Protein AF-K1RXG2-F1 (afdb_monomer_lite)

Sequence (168 aa):
GFEDGQTGSCSGTGYLNKKFVHPAFQNGPVHYPYPVIRMAEMYLNLAEILIELDALENTTGRLEEAKGLIDKIRVRAGIPTIDEAWKKAIHPEKANTAEGLREIVRRERQIEFYLENQRFWDLRRWKDAGILGEKVWGMNIEGETDEAFFVPTELQNIRTFKQAQYLM

Organism: NCBI:txid408170

Secondary structure (DSSP, 8-state):
---TT--S---TTS----TT--TT-SSSPPP----SS-HHHHHHHHHHHHHHHHHHHT-SSHHHHHHHHHHHHHHHTT---HHHHHTTSS-GGGGGSHHHHHHHHHHHHHHHTTTTT-HHHHHHHTT-GGGGGSPPEEE-TT-SSHHHHTSEEE-S------GGGG--

pLDDT: mean 89.44, std 11.25, range [38.47, 98.25]

Structure (mmCIF, N/CA/C/O backbone):
data_AF-K1RXG2-F1
#
_entry.id   AF-K1RXG2-F1
#
loop_
_atom_site.group_PDB
_atom_site.id
_atom_site.type_symbol
_atom_site.label_atom_id
_atom_site.label_alt_id
_atom_site.label_comp_id
_atom_site.label_asym_id
_atom_site.label_entity_id
_atom_site.label_seq_id
_atom_site.pdbx_PDB_ins_code
_atom_site.Cartn_x
_atom_site.Cartn_y
_atom_site.Cartn_z
_atom_site.occupancy
_atom_site.B_iso_or_equiv
_atom_site.auth_seq_id
_atom_site.auth_comp_id
_atom_site.auth_asym_id
_atom_site.auth_atom_id
_atom_site.pdbx_PDB_model_num
ATOM 1 N N . GLY A 1 1 ? 23.472 9.851 -14.443 1.00 38.47 1 GLY A N 1
ATOM 2 C CA . GLY A 1 1 ? 24.119 10.080 -15.735 1.00 38.47 1 GLY A CA 1
ATOM 3 C C . GLY A 1 1 ? 23.351 9.246 -16.714 1.00 38.47 1 GLY A C 1
ATOM 4 O O . GLY A 1 1 ? 23.177 8.072 -16.444 1.00 38.47 1 GLY A O 1
ATOM 5 N N . PHE A 1 2 ? 22.789 9.858 -17.747 1.00 43.56 2 PHE A N 1
ATOM 6 C CA . PHE A 1 2 ? 22.266 9.119 -18.890 1.00 43.56 2 PHE A CA 1
ATOM 7 C C . PHE A 1 2 ? 23.323 9.307 -19.972 1.00 43.56 2 PHE A C 1
ATOM 9 O O . PHE A 1 2 ? 23.600 10.450 -20.334 1.00 43.56 2 PHE A O 1
ATOM 16 N N . GLU A 1 3 ? 24.004 8.236 -20.368 1.00 45.19 3 GLU A N 1
ATOM 17 C CA . GLU A 1 3 ? 25.001 8.312 -21.433 1.00 45.19 3 GLU A CA 1
ATOM 18 C C . GLU A 1 3 ? 24.312 8.491 -22.791 1.00 45.19 3 GLU A C 1
ATOM 20 O O . GLU A 1 3 ? 23.321 7.825 -23.109 1.00 45.19 3 GLU A O 1
ATOM 25 N N . ASP A 1 4 ? 24.852 9.416 -23.585 1.00 45.56 4 ASP A N 1
ATOM 26 C CA . ASP A 1 4 ? 24.488 9.633 -24.981 1.00 45.56 4 ASP A CA 1
ATOM 27 C C . ASP A 1 4 ? 24.835 8.374 -25.794 1.00 45.56 4 ASP A C 1
ATOM 29 O O . ASP A 1 4 ? 26.003 8.089 -26.055 1.00 45.56 4 ASP A O 1
ATOM 33 N N . GLY A 1 5 ? 23.820 7.604 -26.197 1.00 53.09 5 GLY A N 1
ATOM 34 C CA . GLY A 1 5 ? 24.015 6.409 -27.030 1.00 53.09 5 GLY A CA 1
ATOM 35 C C . GLY A 1 5 ? 22.849 5.419 -27.061 1.00 53.09 5 GLY A C 1
ATOM 36 O O . GLY A 1 5 ? 22.736 4.641 -28.008 1.00 53.09 5 GLY A O 1
ATOM 37 N N . GLN A 1 6 ? 21.935 5.462 -26.087 1.00 53.16 6 GLN A N 1
ATOM 38 C CA . GLN A 1 6 ? 20.717 4.648 -26.126 1.00 53.16 6 GLN A CA 1
ATOM 39 C C . GLN A 1 6 ? 19.686 5.275 -27.077 1.00 53.16 6 GLN A C 1
ATOM 41 O O . GLN A 1 6 ? 18.972 6.214 -26.737 1.00 53.16 6 GLN A O 1
ATOM 46 N N . THR A 1 7 ? 19.599 4.748 -28.299 1.00 50.88 7 THR A N 1
ATOM 47 C CA . THR A 1 7 ? 18.675 5.210 -29.354 1.00 50.88 7 THR A CA 1
ATOM 48 C C . THR A 1 7 ? 17.229 4.716 -29.179 1.00 50.88 7 THR A C 1
ATOM 50 O O . THR A 1 7 ? 16.388 4.956 -30.045 1.00 50.88 7 THR A O 1
ATOM 53 N N . GLY A 1 8 ? 16.908 4.059 -28.057 1.00 57.88 8 GLY A N 1
ATOM 54 C CA . GLY A 1 8 ? 15.574 3.550 -27.729 1.00 57.88 8 GLY A CA 1
ATOM 55 C C . GLY A 1 8 ? 15.152 3.879 -26.296 1.00 57.88 8 GLY A C 1
ATOM 56 O O . GLY A 1 8 ? 15.980 3.969 -25.395 1.00 57.88 8 GLY A O 1
ATOM 57 N N . SER A 1 9 ? 13.848 4.058 -26.071 1.00 69.81 9 SER A N 1
ATOM 58 C CA . SER A 1 9 ? 13.293 4.276 -24.731 1.00 69.81 9 SER A CA 1
ATOM 59 C C . SER A 1 9 ? 13.421 3.006 -23.879 1.00 69.81 9 SER A C 1
ATOM 61 O O . SER A 1 9 ? 12.738 2.018 -24.141 1.00 69.81 9 SER A O 1
ATOM 63 N N . CYS A 1 10 ? 14.268 3.029 -22.849 1.00 74.19 10 CYS A N 1
ATOM 64 C CA . CYS A 1 10 ? 14.455 1.927 -21.901 1.00 74.19 10 CYS A CA 1
ATOM 65 C C . CYS A 1 10 ? 13.951 2.291 -20.490 1.00 74.19 10 CYS A C 1
ATOM 67 O O . CYS A 1 10 ? 13.690 3.455 -20.175 1.00 74.19 10 CYS A O 1
ATOM 69 N N . SER A 1 11 ? 13.794 1.291 -19.614 1.00 84.75 11 SER A N 1
ATOM 70 C CA . SER A 1 11 ? 13.439 1.541 -18.212 1.00 84.75 11 SER A CA 1
ATOM 71 C C . SER A 1 11 ? 14.654 2.027 -17.427 1.00 84.75 11 SER A C 1
ATOM 73 O O . SER A 1 11 ? 15.645 1.313 -17.333 1.00 84.75 11 SER A O 1
ATOM 75 N N . GLY A 1 12 ? 14.549 3.193 -16.785 1.00 84.81 12 GLY A N 1
ATOM 76 C CA . GLY A 1 12 ? 15.594 3.718 -15.897 1.00 84.81 12 GLY A CA 1
ATOM 77 C C . GLY A 1 12 ? 15.727 2.989 -14.552 1.00 84.81 12 GLY A C 1
ATOM 78 O O . GLY A 1 12 ? 16.580 3.362 -13.756 1.00 84.81 12 GLY A O 1
ATOM 79 N N . THR A 1 13 ? 14.870 2.004 -14.254 1.00 88.56 13 THR A N 1
ATOM 80 C CA . THR A 1 13 ? 14.915 1.232 -12.994 1.00 88.56 13 THR A CA 1
ATO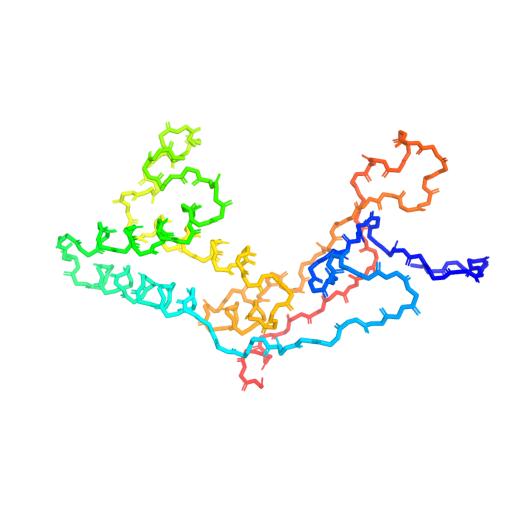M 81 C C . THR A 1 13 ? 15.078 -0.274 -13.202 1.00 88.56 13 THR A C 1
ATOM 83 O O . THR A 1 13 ? 15.188 -1.007 -12.222 1.00 88.56 13 THR A O 1
ATOM 86 N N . GLY A 1 14 ? 15.020 -0.747 -14.451 1.00 89.25 14 GLY A N 1
ATOM 87 C CA . GLY A 1 14 ? 14.921 -2.171 -14.788 1.00 89.25 14 GLY A CA 1
ATOM 88 C C . GLY A 1 14 ? 13.537 -2.791 -14.550 1.00 89.25 14 GLY A C 1
ATOM 89 O O . GLY A 1 14 ? 13.321 -3.946 -14.902 1.00 89.25 14 GLY A O 1
ATOM 90 N N . TYR A 1 15 ? 12.570 -2.036 -14.015 1.00 90.50 15 TYR A N 1
ATOM 91 C CA . TYR A 1 15 ? 11.189 -2.491 -13.831 1.00 90.50 15 TYR A CA 1
ATOM 92 C C . TYR A 1 15 ? 10.240 -1.842 -14.837 1.00 90.50 15 TYR A C 1
ATOM 94 O O . TYR A 1 15 ? 10.417 -0.689 -15.236 1.00 90.50 15 TYR A O 1
ATOM 102 N N . LEU A 1 16 ? 9.187 -2.569 -15.207 1.00 91.62 16 LEU A N 1
ATOM 103 C CA . LEU A 1 16 ? 8.083 -2.082 -16.032 1.00 91.62 16 LEU A CA 1
ATOM 104 C C . LEU A 1 16 ? 6.748 -2.359 -15.341 1.00 91.62 16 LEU A C 1
ATOM 106 O O . LEU A 1 16 ? 6.634 -3.247 -14.498 1.00 91.62 16 LEU A O 1
ATOM 110 N N . ASN A 1 17 ? 5.723 -1.602 -15.725 1.00 92.00 17 ASN A N 1
ATOM 111 C CA . ASN A 1 17 ? 4.387 -1.702 -15.152 1.00 92.00 17 ASN A CA 1
ATOM 112 C C . ASN A 1 17 ? 3.385 -2.238 -16.168 1.00 92.00 17 ASN A C 1
ATOM 114 O O . ASN A 1 17 ? 3.385 -1.832 -17.325 1.00 92.00 17 ASN A O 1
ATOM 118 N N . LYS A 1 18 ? 2.487 -3.110 -15.700 1.00 91.44 18 LYS A N 1
ATOM 119 C CA . LYS A 1 18 ? 1.380 -3.659 -16.500 1.00 91.44 18 LYS A CA 1
ATOM 120 C C . LYS A 1 18 ? -0.002 -3.188 -16.028 1.00 91.44 18 LYS A C 1
ATOM 122 O O . LYS A 1 18 ? -1.012 -3.505 -16.651 1.00 91.44 18 LYS A O 1
ATOM 127 N N . LYS A 1 19 ? -0.085 -2.435 -14.925 1.00 92.56 19 LYS A N 1
ATOM 128 C CA . LYS A 1 19 ? -1.369 -1.896 -14.452 1.00 92.56 19 LYS A CA 1
ATOM 129 C C . LYS A 1 19 ? -1.954 -0.979 -15.528 1.00 92.56 19 LYS A C 1
ATOM 131 O O . LYS A 1 19 ? -1.212 -0.243 -16.166 1.00 92.56 19 LYS A O 1
ATOM 136 N N . PHE A 1 20 ? -3.267 -1.064 -15.731 1.00 91.44 20 PHE A N 1
ATOM 137 C CA . PHE A 1 20 ? -4.010 -0.370 -16.789 1.00 91.44 20 PHE A CA 1
ATOM 138 C C . PHE A 1 20 ? -3.760 -0.836 -18.235 1.00 91.44 20 PHE A C 1
ATOM 140 O O . PHE A 1 20 ? -4.409 -0.348 -19.162 1.00 91.44 20 PHE A O 1
ATOM 147 N N . VAL A 1 21 ? -2.907 -1.835 -18.462 1.00 91.50 21 VAL A N 1
ATOM 148 C CA . VAL A 1 21 ? -2.824 -2.472 -19.780 1.00 91.50 21 VAL A CA 1
ATOM 149 C C . VAL A 1 21 ? -3.981 -3.457 -19.914 1.00 91.50 21 VAL A C 1
ATOM 151 O O . VAL A 1 21 ? -4.045 -4.459 -19.200 1.00 91.50 21 VAL A O 1
ATOM 154 N N . HIS A 1 22 ? -4.916 -3.164 -20.819 1.00 92.50 22 HIS A N 1
ATOM 155 C CA . HIS A 1 22 ? -6.055 -4.042 -21.070 1.00 92.50 22 HIS A CA 1
ATOM 156 C C . HIS A 1 22 ? -5.576 -5.387 -21.658 1.00 92.50 22 HIS A C 1
ATOM 158 O O . HIS A 1 22 ? -4.765 -5.372 -22.584 1.00 92.50 22 HIS A O 1
ATOM 164 N N . PRO A 1 23 ? -6.080 -6.552 -21.205 1.00 92.12 23 PRO A N 1
ATOM 165 C CA . PRO A 1 23 ? -5.622 -7.856 -21.702 1.00 92.12 23 PRO A CA 1
ATOM 166 C C . PRO A 1 23 ? -5.813 -8.074 -23.209 1.00 92.12 23 PRO A C 1
ATOM 168 O O . PRO A 1 23 ? -5.047 -8.806 -23.822 1.00 92.12 23 PRO A O 1
ATOM 171 N N . ALA A 1 24 ? -6.816 -7.427 -23.809 1.00 92.81 24 ALA A N 1
ATOM 172 C CA . ALA A 1 24 ? -7.061 -7.461 -25.256 1.00 92.81 24 ALA A CA 1
ATOM 173 C C . ALA A 1 24 ? -6.204 -6.463 -26.066 1.00 92.81 24 ALA A C 1
ATOM 175 O O . ALA A 1 24 ? -6.469 -6.251 -27.246 1.00 92.81 24 ALA A O 1
ATOM 176 N N . PHE A 1 25 ? -5.217 -5.810 -25.444 1.00 90.62 25 PHE A N 1
ATOM 177 C CA . PHE A 1 25 ? -4.282 -4.943 -26.153 1.00 90.62 25 PHE A CA 1
ATOM 178 C C . PHE A 1 25 ? -3.492 -5.751 -27.193 1.00 90.62 25 PHE A C 1
ATOM 180 O O . PHE A 1 25 ? -2.856 -6.749 -26.858 1.00 90.62 25 PHE A O 1
ATOM 187 N N . GLN A 1 26 ? -3.536 -5.306 -28.450 1.00 88.44 26 GLN A N 1
ATOM 188 C CA . GLN A 1 26 ? -2.773 -5.892 -29.556 1.00 88.44 26 GLN A CA 1
ATOM 189 C C . GLN A 1 26 ? -2.088 -4.790 -30.370 1.00 88.44 26 GLN A C 1
ATOM 191 O O . GLN A 1 26 ? -0.909 -4.528 -30.171 1.00 88.44 26 GLN A O 1
ATOM 196 N N . ASN A 1 27 ? -2.847 -4.097 -31.227 1.00 88.12 27 ASN A N 1
ATOM 197 C CA . ASN A 1 27 ? -2.337 -3.059 -32.136 1.00 88.12 27 ASN A CA 1
ATOM 198 C C . ASN A 1 27 ? -2.934 -1.669 -31.852 1.00 88.12 27 ASN A C 1
ATOM 200 O O . ASN A 1 27 ? -2.968 -0.807 -32.726 1.00 88.12 27 ASN A O 1
ATOM 204 N N . GLY A 1 28 ? -3.452 -1.452 -30.643 1.00 86.81 28 GLY A N 1
ATOM 205 C CA . GLY A 1 28 ? -4.075 -0.189 -30.266 1.00 86.81 28 GLY A CA 1
ATOM 206 C C . GLY A 1 28 ? -4.627 -0.203 -28.842 1.00 86.81 28 GLY A C 1
ATOM 207 O O . GLY A 1 28 ? -4.871 -1.278 -28.282 1.00 86.81 28 GLY A O 1
ATOM 208 N N . PRO A 1 29 ? -4.804 0.980 -28.233 1.00 87.50 29 PRO A N 1
ATOM 209 C CA . PRO A 1 29 ? -5.367 1.090 -26.899 1.00 87.50 29 PRO A CA 1
ATOM 210 C C . PRO A 1 29 ? -6.820 0.608 -26.892 1.00 87.50 29 PRO A C 1
ATOM 212 O O . PRO A 1 29 ? -7.614 0.946 -27.767 1.00 87.50 29 PRO A O 1
ATOM 215 N N . VAL A 1 30 ? -7.177 -0.156 -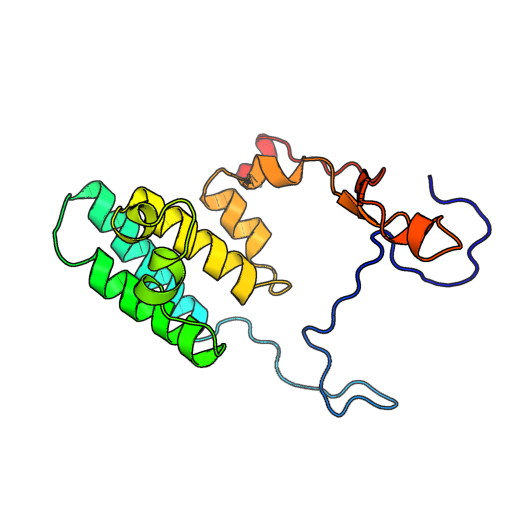25.863 1.00 93.19 30 VAL A N 1
ATOM 216 C CA . VAL A 1 30 ? -8.576 -0.464 -25.557 1.00 93.19 30 VAL A CA 1
ATOM 217 C C . VAL A 1 30 ? -9.046 0.552 -24.527 1.00 93.19 30 VAL A C 1
ATOM 219 O O . VAL A 1 30 ? -8.452 0.662 -23.454 1.00 93.19 30 VAL A O 1
ATOM 222 N N . HIS A 1 31 ? -10.093 1.305 -24.853 1.00 91.81 31 HIS A N 1
ATOM 223 C CA . HIS A 1 31 ? -10.637 2.326 -23.965 1.00 91.81 31 HIS A CA 1
ATOM 224 C C . HIS A 1 31 ? -11.578 1.711 -22.928 1.00 91.81 31 HIS A C 1
ATOM 226 O O . HIS A 1 31 ? -12.475 0.940 -23.259 1.00 91.81 31 HIS A O 1
ATOM 232 N N . TYR A 1 32 ? -11.389 2.090 -21.670 1.00 91.38 32 TYR A N 1
ATOM 233 C CA . TYR A 1 32 ? -12.251 1.735 -20.549 1.00 91.38 32 TYR A CA 1
ATOM 234 C C . TYR A 1 32 ? -12.202 2.875 -19.515 1.00 91.38 32 TYR A C 1
ATOM 236 O O . TYR A 1 32 ? -11.263 3.679 -19.537 1.00 91.38 32 TYR A O 1
ATOM 244 N N . PRO A 1 33 ? -13.213 3.008 -18.641 1.00 92.25 33 PRO A N 1
ATOM 245 C CA . PRO A 1 33 ? -13.270 4.117 -17.697 1.00 92.25 33 PRO A CA 1
ATOM 246 C C . PRO A 1 33 ? -12.147 4.031 -16.657 1.00 92.25 33 PRO A C 1
ATOM 248 O O . PRO A 1 33 ? -11.915 2.980 -16.058 1.00 92.25 33 PRO A O 1
ATOM 251 N N . TYR A 1 34 ? -11.482 5.160 -16.410 1.00 90.25 34 TYR A N 1
ATOM 252 C CA . TYR A 1 34 ? -10.510 5.288 -15.329 1.00 90.25 34 TYR A CA 1
ATOM 253 C C . TYR A 1 34 ? -11.240 5.447 -13.982 1.00 90.25 34 TYR A C 1
ATOM 255 O O . TYR A 1 34 ? -12.064 6.358 -13.848 1.00 90.25 34 TYR A O 1
ATOM 263 N N . PRO A 1 35 ? -10.976 4.592 -12.977 1.00 90.19 35 PRO A N 1
ATOM 264 C CA . PRO A 1 35 ? -11.648 4.688 -11.689 1.00 90.19 35 PRO A CA 1
ATOM 265 C C . PRO A 1 35 ? -11.069 5.845 -10.865 1.00 90.19 35 PRO A C 1
ATOM 267 O O . PRO A 1 35 ? -9.938 5.774 -10.394 1.00 90.19 35 PRO A O 1
ATOM 270 N N . VAL A 1 36 ? -11.858 6.904 -10.669 1.00 91.62 36 VAL A N 1
ATOM 271 C CA . VAL A 1 36 ? -11.494 8.015 -9.767 1.00 91.62 36 VAL A CA 1
ATOM 272 C C . VAL A 1 36 ? -11.787 7.654 -8.309 1.00 91.62 36 VAL A C 1
ATOM 274 O O . VAL A 1 36 ? -10.967 7.921 -7.440 1.00 91.62 36 VAL A O 1
ATOM 277 N N . ILE A 1 37 ? -12.935 7.018 -8.055 1.00 92.75 37 ILE A N 1
ATOM 278 C CA . ILE A 1 37 ? -13.340 6.479 -6.751 1.00 92.75 37 ILE A CA 1
ATOM 279 C C . ILE A 1 37 ? -13.830 5.051 -6.977 1.00 92.75 37 ILE A C 1
ATOM 281 O O . ILE A 1 37 ? -14.536 4.774 -7.950 1.00 92.75 37 ILE A O 1
ATOM 285 N N . ARG A 1 38 ? -13.471 4.133 -6.078 1.00 94.88 38 ARG A N 1
ATOM 286 C CA . ARG A 1 38 ? -13.905 2.730 -6.142 1.00 94.88 38 ARG A CA 1
ATOM 287 C C . ARG A 1 38 ? -14.104 2.129 -4.760 1.00 94.88 38 ARG A C 1
ATOM 289 O O . ARG A 1 38 ? -13.514 2.580 -3.787 1.00 94.88 38 ARG A O 1
ATOM 296 N N . MET A 1 39 ? -14.885 1.053 -4.685 1.00 96.25 39 MET A N 1
ATOM 297 C CA . MET A 1 39 ? -15.307 0.442 -3.414 1.00 96.25 39 MET A CA 1
ATOM 298 C C . MET A 1 39 ? -14.169 0.074 -2.456 1.00 96.25 39 MET A C 1
ATOM 300 O O . MET A 1 39 ? -14.338 0.203 -1.248 1.00 96.25 39 MET A O 1
ATOM 304 N N . ALA A 1 40 ? -13.004 -0.338 -2.966 1.00 97.06 40 ALA A N 1
ATOM 305 C CA . ALA A 1 40 ? -11.857 -0.631 -2.104 1.00 97.06 40 ALA A CA 1
ATOM 306 C C . ALA A 1 40 ? -11.408 0.591 -1.285 1.00 97.06 40 ALA A C 1
ATOM 308 O O . ALA A 1 40 ? -10.950 0.435 -0.160 1.00 97.06 40 ALA A O 1
ATOM 309 N N . GLU A 1 41 ? -11.574 1.804 -1.818 1.00 96.12 41 GLU A N 1
ATOM 310 C CA . GLU A 1 41 ? -11.237 3.032 -1.098 1.00 96.12 41 GLU A CA 1
ATOM 311 C C . GLU A 1 41 ? -12.181 3.250 0.073 1.00 96.12 41 GLU A C 1
ATOM 313 O O . GLU A 1 41 ? -11.729 3.579 1.161 1.00 96.12 41 GLU A O 1
ATOM 318 N N . MET A 1 42 ? -13.474 2.984 -0.114 1.00 97.19 42 MET A N 1
ATOM 319 C CA . MET A 1 42 ? -14.457 3.101 0.962 1.00 97.19 42 MET A CA 1
ATOM 320 C C . MET A 1 42 ? -14.161 2.108 2.091 1.00 97.19 42 MET A C 1
ATOM 322 O O . MET A 1 42 ? -14.212 2.483 3.260 1.00 97.19 42 MET A O 1
ATOM 326 N N . TYR A 1 43 ? -13.780 0.870 1.752 1.00 98.19 43 TYR A N 1
ATOM 327 C CA . TYR A 1 43 ? -13.387 -0.130 2.747 1.00 98.19 43 TYR A CA 1
ATOM 328 C C . TYR A 1 43 ? -12.114 0.260 3.503 1.00 98.19 43 TYR A C 1
ATOM 330 O O . TYR A 1 43 ? -12.104 0.195 4.729 1.00 98.19 43 TYR A O 1
ATOM 338 N N . LEU A 1 44 ? -11.061 0.698 2.803 1.00 98.00 44 LEU A N 1
ATOM 339 C CA . LEU A 1 44 ? -9.802 1.081 3.453 1.00 98.00 44 LEU A CA 1
ATOM 340 C C . LEU A 1 44 ? -9.921 2.382 4.246 1.00 98.00 44 LEU A C 1
ATOM 342 O O . LEU A 1 44 ? -9.316 2.482 5.307 1.00 98.00 44 LEU A O 1
ATOM 346 N N . ASN A 1 45 ? -10.713 3.351 3.778 1.00 97.62 45 ASN A N 1
ATOM 347 C CA . ASN A 1 45 ? -10.980 4.582 4.522 1.00 97.62 45 ASN A CA 1
ATOM 348 C C . ASN A 1 45 ? -11.696 4.264 5.839 1.00 97.62 45 ASN A C 1
ATOM 350 O O . ASN A 1 45 ? -11.281 4.749 6.887 1.00 97.62 45 ASN A O 1
ATOM 354 N N . LEU A 1 46 ? -12.741 3.428 5.799 1.00 98.06 46 LEU A N 1
ATOM 355 C CA . LEU A 1 46 ? -13.455 3.028 7.011 1.00 98.06 46 LEU A CA 1
ATOM 356 C C . LEU A 1 46 ? -12.560 2.209 7.950 1.00 98.06 46 LEU A C 1
ATOM 358 O O . LEU A 1 46 ? -12.555 2.471 9.148 1.00 98.06 46 LEU A O 1
ATOM 362 N N . ALA A 1 47 ? -11.764 1.275 7.421 1.00 98.00 47 ALA A N 1
ATOM 363 C CA . ALA A 1 47 ? -10.813 0.508 8.223 1.00 98.00 47 ALA A CA 1
ATOM 364 C C . ALA A 1 47 ? -9.797 1.419 8.929 1.00 98.00 47 ALA A C 1
ATOM 366 O O . ALA A 1 47 ? -9.567 1.268 10.125 1.00 98.00 47 ALA A O 1
ATOM 367 N N . GLU A 1 48 ? -9.230 2.396 8.216 1.00 97.38 48 GLU A N 1
ATOM 368 C CA . GLU A 1 48 ? -8.304 3.369 8.797 1.00 97.38 48 GLU A CA 1
ATOM 369 C C . GLU A 1 48 ? -8.985 4.212 9.887 1.00 97.38 48 GLU A C 1
ATOM 371 O O . GLU A 1 48 ? -8.430 4.347 10.972 1.00 97.38 48 GLU A O 1
ATOM 376 N N . ILE A 1 49 ? -10.211 4.700 9.656 1.00 96.69 49 ILE A N 1
ATOM 377 C CA . ILE A 1 49 ? -10.985 5.442 10.667 1.00 96.69 49 ILE A CA 1
ATOM 378 C C . ILE A 1 49 ? -11.192 4.598 11.930 1.00 96.69 49 ILE A C 1
ATOM 380 O O . ILE A 1 49 ? -10.961 5.090 13.031 1.00 96.69 49 ILE A O 1
ATOM 384 N N . LEU A 1 50 ? -11.605 3.336 11.788 1.00 96.94 50 LEU A N 1
ATOM 385 C CA . LEU A 1 50 ? -11.841 2.443 12.924 1.00 96.94 50 LEU A CA 1
ATOM 386 C C . LEU A 1 50 ? -10.565 2.191 13.734 1.00 96.94 50 LEU A C 1
ATOM 388 O O . LEU A 1 50 ? -10.625 2.204 14.961 1.00 96.94 50 LEU A O 1
ATOM 392 N N . ILE A 1 51 ? -9.422 2.013 13.065 1.00 96.88 51 ILE A N 1
ATOM 393 C CA . ILE A 1 51 ? -8.114 1.830 13.712 1.00 96.88 51 ILE A CA 1
ATOM 394 C C . ILE A 1 51 ? -7.693 3.094 14.472 1.00 96.88 51 ILE A C 1
ATOM 396 O O . ILE A 1 51 ? -7.260 3.008 15.619 1.00 96.88 51 ILE A O 1
ATOM 400 N N . GLU A 1 52 ? -7.826 4.273 13.858 1.00 95.38 52 GLU A N 1
ATOM 401 C CA . GLU A 1 52 ? -7.456 5.537 14.507 1.00 95.38 52 GLU A CA 1
ATOM 402 C C . GLU A 1 52 ? -8.379 5.863 15.691 1.00 95.38 52 GLU A C 1
ATOM 404 O O . GLU A 1 52 ? -7.910 6.322 16.731 1.00 95.38 52 GLU A O 1
ATOM 409 N N . LEU A 1 53 ? -9.680 5.582 15.572 1.00 94.94 53 LEU A N 1
ATOM 410 C CA . LEU A 1 53 ? -10.632 5.737 16.674 1.00 94.94 53 LEU A CA 1
ATOM 411 C C . LEU A 1 53 ? -10.339 4.775 17.828 1.00 94.94 53 LEU A C 1
ATOM 413 O O . LEU A 1 53 ? -10.460 5.159 18.989 1.00 94.94 53 LEU A O 1
ATOM 417 N N . ASP A 1 54 ? -9.947 3.538 17.527 1.00 93.69 54 ASP A N 1
ATOM 418 C CA . ASP A 1 54 ? -9.546 2.573 18.549 1.00 93.69 54 ASP A CA 1
ATOM 419 C C . ASP A 1 54 ? -8.310 3.045 19.325 1.00 93.69 54 ASP A C 1
ATOM 421 O O . ASP A 1 54 ? -8.318 3.029 20.553 1.00 93.69 54 ASP A O 1
ATOM 425 N N . ALA A 1 55 ? -7.308 3.585 18.622 1.00 91.06 55 ALA A N 1
ATOM 426 C CA . ALA A 1 55 ? -6.114 4.161 19.239 1.00 91.06 55 ALA A CA 1
ATOM 427 C C . ALA A 1 55 ? -6.413 5.383 20.131 1.00 91.06 55 ALA A C 1
ATOM 429 O O . ALA A 1 55 ? -5.703 5.624 21.106 1.00 91.06 55 ALA A O 1
ATOM 430 N N . LEU A 1 56 ? -7.440 6.174 19.799 1.00 91.50 56 LEU A N 1
ATOM 431 C CA . LEU A 1 56 ? -7.833 7.356 20.575 1.00 91.50 56 LEU A CA 1
ATOM 432 C C . LEU A 1 56 ? -8.664 7.005 21.811 1.00 91.50 56 LEU A C 1
ATOM 434 O O . LEU A 1 56 ? -8.477 7.598 22.873 1.00 91.50 56 LEU A O 1
ATOM 438 N N . GLU A 1 57 ? -9.607 6.076 21.668 1.00 91.06 57 GLU A N 1
ATOM 439 C CA . GLU A 1 57 ? -10.616 5.794 22.692 1.00 91.06 57 GLU A CA 1
ATOM 440 C C . GLU A 1 57 ? -10.320 4.525 23.505 1.00 91.06 57 GLU A C 1
ATOM 442 O O . GLU A 1 57 ? -11.019 4.262 24.483 1.00 91.06 57 GLU A O 1
ATOM 447 N N . ASN A 1 58 ? -9.288 3.752 23.138 1.00 81.56 58 ASN A N 1
ATOM 448 C CA . ASN A 1 58 ? -8.959 2.447 23.729 1.00 81.56 58 ASN A CA 1
ATOM 449 C C . ASN A 1 58 ? -10.188 1.526 23.811 1.00 81.56 58 ASN A C 1
ATOM 451 O O . AS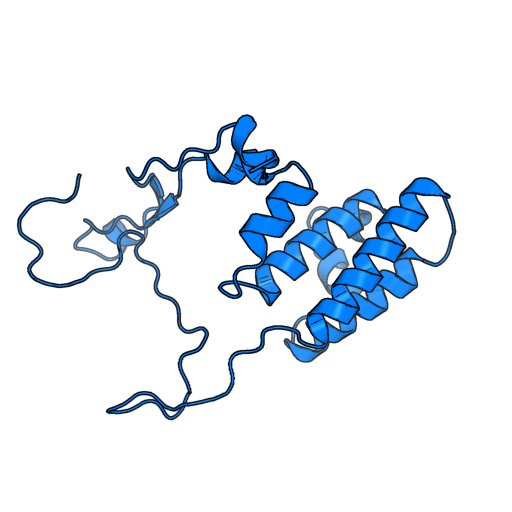N A 1 58 ? -10.472 0.904 24.839 1.00 81.56 58 ASN A O 1
ATOM 455 N N . THR A 1 59 ? -10.968 1.497 22.731 1.00 74.62 59 THR A N 1
ATOM 456 C CA . THR A 1 59 ? -12.170 0.671 22.633 1.00 74.62 59 THR A CA 1
ATOM 457 C C . THR A 1 59 ? -11.830 -0.790 22.364 1.00 74.62 59 THR A C 1
ATOM 459 O O . THR A 1 59 ? -10.695 -1.156 22.094 1.00 74.62 59 THR A O 1
ATOM 462 N N . THR A 1 60 ? -12.826 -1.667 22.468 1.00 73.44 60 THR A N 1
ATOM 463 C CA . THR A 1 60 ? -12.683 -3.074 22.080 1.00 73.44 60 THR A CA 1
ATOM 464 C C . THR A 1 60 ? -13.597 -3.363 20.892 1.00 73.44 60 THR A C 1
ATOM 466 O O . THR A 1 60 ? -14.696 -2.818 20.796 1.00 73.44 60 THR A O 1
ATOM 469 N N . GLY A 1 61 ? -13.134 -4.194 19.954 1.00 82.06 61 GLY A N 1
ATOM 470 C CA . GLY A 1 61 ? -13.926 -4.687 18.817 1.00 82.06 61 GLY A CA 1
ATOM 471 C C . GLY A 1 61 ? -13.774 -3.926 17.493 1.00 82.06 61 GLY A C 1
ATOM 472 O O . GLY A 1 61 ? -14.006 -4.522 16.443 1.00 82.06 61 GLY A O 1
ATOM 473 N N . ARG A 1 62 ? -13.309 -2.668 17.490 1.00 93.00 62 ARG A N 1
ATOM 474 C CA . ARG A 1 62 ? -13.120 -1.895 16.241 1.00 93.00 62 ARG A CA 1
ATOM 475 C C . ARG A 1 62 ? -12.019 -2.458 15.348 1.00 93.00 62 ARG A C 1
ATOM 477 O O . ARG A 1 62 ? -12.146 -2.434 14.127 1.00 93.00 62 ARG A O 1
ATOM 484 N N . LEU A 1 63 ? -10.960 -3.001 15.951 1.00 94.12 63 LEU A N 1
ATOM 485 C CA . LEU A 1 63 ? -9.859 -3.621 15.211 1.00 94.12 63 LEU A CA 1
ATOM 486 C C . LEU A 1 63 ? -10.316 -4.854 14.421 1.00 94.12 63 LEU A C 1
ATOM 488 O O . LEU A 1 63 ? -9.884 -5.040 13.287 1.00 94.12 63 LEU A O 1
ATOM 492 N N . GLU A 1 64 ? -11.228 -5.656 14.971 1.00 95.25 64 GLU A N 1
ATOM 493 C CA . GLU A 1 64 ? -11.775 -6.831 14.281 1.00 95.25 64 GLU A CA 1
ATOM 494 C C . GLU A 1 64 ? -12.673 -6.432 13.101 1.00 95.25 64 GLU A C 1
ATOM 496 O O . GLU A 1 64 ? -12.580 -7.009 12.016 1.00 95.25 64 GLU A O 1
ATOM 501 N N . GLU A 1 65 ? -13.485 -5.382 13.257 1.00 96.12 65 GLU A N 1
ATOM 502 C CA . GLU A 1 65 ? -14.246 -4.817 12.137 1.00 96.12 65 GLU A CA 1
ATOM 503 C C . GLU A 1 65 ? -13.313 -4.262 11.045 1.00 96.12 65 GLU A C 1
ATOM 505 O O . GLU A 1 65 ? -13.500 -4.552 9.858 1.00 96.12 65 GLU A O 1
ATOM 510 N N . ALA A 1 66 ? -12.262 -3.532 11.433 1.00 97.12 66 ALA A N 1
ATOM 511 C CA . ALA A 1 66 ? -11.262 -3.013 10.505 1.00 97.12 66 ALA A CA 1
ATOM 512 C C . ALA A 1 66 ? -10.556 -4.138 9.731 1.00 97.12 66 ALA A C 1
ATOM 514 O O . ALA A 1 66 ? -10.432 -4.049 8.505 1.00 97.12 66 ALA A O 1
ATOM 515 N N . LYS A 1 67 ? -10.157 -5.224 10.409 1.00 96.94 67 LYS A N 1
ATOM 516 C CA . LYS A 1 67 ? -9.597 -6.419 9.758 1.00 96.94 67 LYS A CA 1
ATOM 517 C C . LYS A 1 67 ? -10.560 -6.990 8.727 1.00 96.94 67 LYS A C 1
ATOM 519 O O . LYS A 1 67 ? -10.169 -7.188 7.581 1.00 96.94 67 LYS A O 1
ATOM 524 N N . GLY A 1 68 ? -11.831 -7.164 9.093 1.00 97.69 68 GLY A N 1
ATOM 525 C CA . GLY A 1 68 ? -12.857 -7.681 8.189 1.00 97.69 68 GLY A CA 1
ATOM 526 C C . GLY A 1 68 ? -13.042 -6.832 6.924 1.00 97.69 68 GLY A C 1
ATOM 527 O O . GLY A 1 68 ? -13.280 -7.373 5.843 1.00 97.69 68 GLY A O 1
ATOM 528 N N . LEU A 1 69 ? -12.902 -5.506 7.022 1.00 98.19 69 LEU A N 1
ATOM 529 C CA . LEU A 1 69 ? -12.956 -4.598 5.869 1.00 98.19 69 LEU A CA 1
ATOM 530 C C . LEU A 1 69 ? -11.723 -4.727 4.969 1.00 98.19 69 LEU A C 1
ATOM 532 O O . LEU A 1 69 ? -11.867 -4.770 3.745 1.00 98.19 69 LEU A O 1
ATOM 536 N N . ILE A 1 70 ? -10.530 -4.831 5.556 1.00 98.00 70 ILE A N 1
ATOM 537 C CA . ILE A 1 70 ? -9.287 -5.057 4.808 1.00 98.00 70 ILE A CA 1
ATOM 538 C C . ILE A 1 70 ? -9.332 -6.430 4.120 1.00 98.00 70 ILE A C 1
ATOM 540 O O . ILE A 1 70 ? -9.003 -6.555 2.938 1.00 98.00 70 ILE A O 1
ATOM 544 N N . ASP A 1 71 ? -9.834 -7.451 4.810 1.00 98.25 71 ASP A N 1
ATOM 545 C CA . ASP A 1 71 ? -9.925 -8.813 4.294 1.00 98.25 71 ASP A CA 1
ATOM 546 C C . ASP A 1 71 ? -10.840 -8.934 3.073 1.00 98.25 71 ASP A C 1
ATOM 548 O O . ASP A 1 71 ? -10.553 -9.732 2.182 1.00 98.25 71 ASP A O 1
ATOM 552 N N . LYS A 1 72 ? -11.874 -8.091 2.930 1.00 98.06 72 LYS A N 1
ATOM 553 C CA . LYS A 1 72 ? -12.679 -8.040 1.691 1.00 98.06 72 LYS A CA 1
ATOM 554 C C . LYS A 1 72 ? -11.820 -7.759 0.455 1.00 98.06 72 LYS A C 1
ATOM 556 O O . LYS A 1 72 ? -12.081 -8.308 -0.617 1.00 98.06 72 LYS A O 1
ATOM 561 N N . ILE A 1 73 ? -10.800 -6.914 0.590 1.00 97.88 73 ILE A N 1
ATOM 562 C CA . ILE A 1 73 ? -9.884 -6.564 -0.503 1.00 97.88 73 ILE A CA 1
ATOM 563 C C . ILE A 1 73 ? -8.899 -7.700 -0.744 1.00 97.88 73 ILE A C 1
ATOM 565 O O . ILE A 1 73 ? -8.721 -8.109 -1.894 1.00 97.88 73 ILE A O 1
ATOM 569 N N . ARG A 1 74 ? -8.331 -8.241 0.336 1.00 98.06 74 ARG A N 1
ATOM 570 C CA . ARG A 1 74 ? -7.351 -9.332 0.306 1.00 98.06 74 ARG A CA 1
ATOM 571 C C . ARG A 1 74 ? -7.924 -10.603 -0.320 1.00 98.06 74 ARG A C 1
ATOM 573 O O . ARG A 1 74 ? -7.337 -11.143 -1.255 1.00 98.06 74 ARG A O 1
ATOM 580 N N . VAL A 1 75 ? -9.125 -11.007 0.097 1.00 97.81 75 VAL A N 1
ATOM 581 C CA . VAL A 1 75 ? -9.846 -12.161 -0.466 1.00 97.81 75 VAL A CA 1
ATOM 582 C C . VAL A 1 75 ? -10.132 -11.950 -1.953 1.00 97.81 75 VAL A C 1
ATOM 584 O O . VAL A 1 75 ? -9.880 -12.845 -2.756 1.00 97.81 75 VAL A O 1
ATOM 587 N N . ARG A 1 76 ? -10.584 -10.753 -2.359 1.00 97.62 76 ARG A N 1
ATOM 588 C CA . ARG A 1 76 ? -10.796 -10.428 -3.781 1.00 97.62 76 ARG A CA 1
ATOM 589 C C . ARG A 1 76 ? -9.494 -10.482 -4.584 1.00 97.62 76 ARG A C 1
ATOM 591 O O . ARG A 1 76 ? -9.521 -10.892 -5.740 1.00 97.62 76 ARG A O 1
ATOM 598 N N . ALA A 1 77 ? -8.373 -10.074 -3.992 1.00 96.50 77 ALA A N 1
ATOM 599 C CA . ALA A 1 77 ? -7.046 -10.151 -4.600 1.00 96.50 77 ALA A CA 1
ATOM 600 C C . ALA A 1 77 ? -6.446 -11.574 -4.597 1.00 96.50 77 ALA A C 1
ATOM 602 O O . ALA A 1 77 ? -5.387 -11.781 -5.185 1.00 96.50 77 ALA A O 1
ATOM 603 N N . GLY A 1 78 ? -7.110 -12.551 -3.966 1.00 97.12 78 GLY A N 1
ATOM 604 C CA . GLY A 1 78 ? -6.655 -13.940 -3.900 1.00 97.12 78 GLY A CA 1
ATOM 605 C C . GLY A 1 78 ? -5.502 -14.175 -2.922 1.00 97.12 78 GLY A C 1
ATOM 606 O O . GLY A 1 78 ? -4.764 -15.145 -3.085 1.00 97.12 78 GLY A O 1
ATOM 607 N N . ILE A 1 79 ? -5.322 -13.301 -1.926 1.00 96.50 79 ILE A N 1
ATOM 608 C CA . ILE A 1 79 ? -4.296 -13.444 -0.882 1.00 96.50 79 ILE A CA 1
ATOM 609 C C . ILE A 1 79 ? -4.932 -13.775 0.482 1.00 96.50 79 ILE A C 1
ATOM 611 O O . ILE A 1 79 ? -6.100 -13.445 0.697 1.00 96.50 79 ILE A O 1
ATOM 615 N N . PRO A 1 80 ? -4.189 -14.409 1.416 1.00 97.31 80 PRO A N 1
ATOM 616 C CA . PRO A 1 80 ? -4.726 -14.797 2.724 1.00 97.31 80 PRO A CA 1
ATOM 617 C C . PRO A 1 80 ? -5.220 -13.600 3.541 1.00 97.31 80 PRO A C 1
ATOM 619 O O . PRO A 1 80 ? -4.700 -12.488 3.384 1.00 97.31 80 PRO A O 1
ATOM 622 N N . THR A 1 81 ? -6.160 -13.836 4.456 1.00 97.75 81 THR A N 1
ATOM 623 C CA . THR A 1 81 ? -6.653 -12.817 5.402 1.00 97.75 81 THR A CA 1
ATOM 624 C C . THR A 1 81 ? -5.537 -12.299 6.313 1.00 97.75 81 THR A C 1
ATOM 626 O O . THR A 1 81 ? -4.444 -12.874 6.361 1.00 97.75 81 THR A O 1
ATOM 629 N N . ILE A 1 82 ? -5.777 -11.199 7.030 1.00 96.38 82 ILE A N 1
ATOM 630 C CA . ILE A 1 82 ? -4.796 -10.631 7.963 1.00 96.38 82 ILE A CA 1
ATOM 631 C C . ILE A 1 82 ? -4.373 -11.681 8.990 1.00 96.38 82 ILE A C 1
ATOM 633 O O . ILE A 1 82 ? -3.185 -11.973 9.113 1.00 96.38 82 ILE A O 1
ATOM 637 N N . ASP A 1 83 ? -5.313 -12.316 9.683 1.00 95.31 83 ASP A N 1
ATOM 638 C CA . ASP A 1 83 ? -4.944 -13.263 10.736 1.00 95.31 83 ASP A CA 1
ATOM 639 C C . ASP A 1 83 ? -4.191 -14.484 10.180 1.00 95.31 83 ASP A C 1
ATOM 641 O O . ASP A 1 83 ? -3.284 -15.005 10.828 1.00 95.31 83 ASP A O 1
ATOM 645 N N . GLU A 1 84 ? -4.511 -14.943 8.967 1.00 96.12 84 GLU A N 1
ATOM 646 C CA . GLU A 1 84 ? -3.781 -16.038 8.316 1.00 96.12 84 GLU A CA 1
ATOM 647 C C . GLU A 1 84 ? -2.370 -15.634 7.877 1.00 96.12 84 GLU A C 1
ATOM 649 O O . GLU A 1 84 ? -1.417 -16.397 8.069 1.00 96.12 84 GLU A O 1
ATOM 654 N N . ALA A 1 85 ? -2.223 -14.447 7.287 1.00 95.06 85 ALA A N 1
ATOM 655 C CA . ALA A 1 85 ? -0.944 -13.953 6.793 1.00 95.06 85 ALA A CA 1
ATOM 656 C C . ALA A 1 85 ? 0.005 -13.585 7.944 1.00 95.06 85 ALA A C 1
ATOM 658 O O . ALA A 1 85 ? 1.183 -13.947 7.907 1.00 95.06 85 ALA A O 1
ATOM 659 N N . TRP A 1 86 ? -0.496 -12.920 8.989 1.00 94.94 86 TRP A N 1
ATOM 660 C CA . TRP A 1 86 ? 0.336 -12.452 10.100 1.00 94.94 86 TRP A CA 1
ATOM 661 C C . TRP A 1 86 ? 0.717 -13.550 11.089 1.00 94.94 86 TRP A C 1
ATOM 663 O O . TRP A 1 86 ? 1.787 -13.454 11.683 1.00 94.94 86 TRP A O 1
ATOM 673 N N . LYS A 1 87 ? -0.027 -14.662 11.167 1.00 94.19 87 LYS A N 1
ATOM 674 C CA . LYS A 1 87 ? 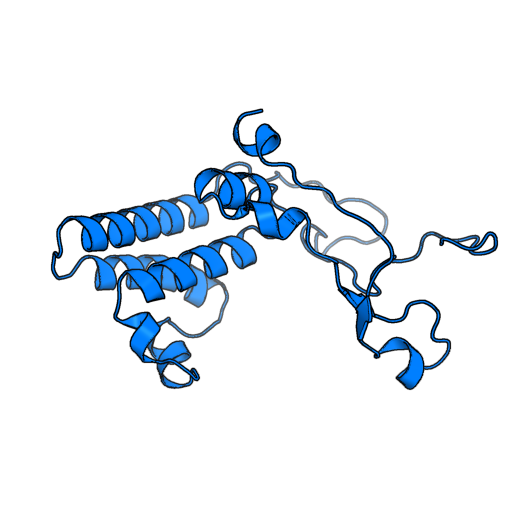0.433 -15.878 11.874 1.00 94.19 87 LYS A CA 1
ATOM 675 C C . LYS A 1 87 ? 1.799 -16.381 11.393 1.00 94.19 87 LYS A C 1
ATOM 677 O O . LYS A 1 87 ? 2.502 -17.034 12.155 1.00 94.19 87 LYS A O 1
ATOM 682 N N . LYS A 1 88 ? 2.161 -16.108 10.134 1.00 93.31 88 LYS A N 1
ATOM 683 C CA . LYS A 1 88 ? 3.438 -16.509 9.517 1.00 93.31 88 LYS A CA 1
ATOM 684 C C . LYS A 1 88 ? 4.434 -15.351 9.391 1.00 93.31 88 LYS A C 1
ATOM 686 O O . LYS A 1 88 ? 5.509 -15.539 8.825 1.00 93.31 88 LYS A O 1
ATOM 691 N N . ALA A 1 89 ? 4.075 -14.153 9.851 1.00 92.62 89 ALA A N 1
ATOM 692 C CA . ALA A 1 89 ? 4.945 -12.987 9.782 1.00 92.62 89 ALA A CA 1
ATOM 693 C C . ALA A 1 89 ? 6.005 -13.018 10.892 1.00 92.62 89 ALA A C 1
ATOM 695 O O . ALA A 1 89 ? 5.844 -13.685 11.908 1.00 92.62 89 ALA A O 1
ATOM 696 N N . ILE A 1 90 ? 7.074 -12.238 10.709 1.00 92.19 90 ILE A N 1
ATOM 697 C CA . ILE A 1 90 ? 8.125 -12.045 11.726 1.00 92.19 90 ILE A CA 1
ATOM 698 C C . ILE A 1 90 ? 7.544 -11.405 13.001 1.00 92.19 90 ILE A C 1
ATOM 700 O O . ILE A 1 90 ? 7.997 -11.702 14.100 1.00 92.19 90 ILE A O 1
ATOM 704 N N . HIS A 1 91 ? 6.514 -10.568 12.833 1.00 91.44 91 HIS A N 1
ATOM 705 C CA . HIS A 1 91 ? 5.831 -9.825 13.893 1.00 91.44 91 HIS A CA 1
ATOM 706 C C . HIS A 1 91 ? 4.313 -10.088 13.869 1.00 91.44 91 HIS A C 1
ATOM 708 O O . HIS A 1 91 ? 3.557 -9.250 13.356 1.00 91.44 91 HIS A O 1
ATOM 714 N N . PRO A 1 92 ? 3.839 -11.257 14.344 1.00 92.94 92 PRO A N 1
ATOM 715 C CA . PRO A 1 92 ? 2.414 -11.598 14.358 1.00 92.94 92 PRO A CA 1
ATOM 716 C C . PRO A 1 92 ? 1.564 -10.649 15.211 1.00 92.94 92 PRO A C 1
ATOM 718 O O . PRO A 1 92 ? 0.396 -10.414 14.909 1.00 92.94 92 PRO A O 1
ATOM 721 N N . GLU A 1 93 ? 2.151 -10.070 16.258 1.00 92.38 93 GLU A N 1
ATOM 722 C CA . GLU A 1 93 ? 1.504 -9.160 17.201 1.00 92.38 93 GLU A CA 1
ATOM 723 C C . GLU A 1 93 ? 0.957 -7.893 16.539 1.00 92.38 93 GLU A C 1
ATOM 725 O O . GLU A 1 93 ? -0.042 -7.348 17.004 1.00 92.38 93 GLU A O 1
ATOM 730 N N . LYS A 1 94 ? 1.548 -7.461 15.415 1.00 92.12 94 LYS A N 1
ATOM 731 C CA . LYS A 1 94 ? 1.104 -6.266 14.682 1.00 92.12 94 LYS A CA 1
ATOM 732 C C . LYS A 1 94 ? -0.331 -6.369 14.180 1.00 92.12 94 LYS A C 1
ATOM 734 O O . LYS A 1 94 ? -0.988 -5.350 14.023 1.00 92.12 94 LYS A O 1
ATOM 739 N N . ALA A 1 95 ? -0.833 -7.577 13.937 1.00 92.81 95 ALA A N 1
ATOM 740 C CA . ALA A 1 95 ? -2.226 -7.752 13.543 1.00 92.81 95 ALA A CA 1
ATOM 741 C C . ALA A 1 95 ? -3.209 -7.429 14.679 1.00 92.81 95 ALA A C 1
ATOM 743 O O . ALA A 1 95 ? -4.388 -7.252 14.409 1.00 92.81 95 ALA A O 1
ATOM 744 N N . ASN A 1 96 ? -2.756 -7.346 15.933 1.00 91.88 96 ASN A N 1
ATOM 745 C CA . ASN A 1 96 ? -3.628 -7.240 17.105 1.00 91.88 96 ASN A CA 1
ATOM 746 C C . ASN A 1 96 ? -3.482 -5.915 17.865 1.00 91.88 96 ASN A C 1
ATOM 748 O O . ASN A 1 96 ? -4.078 -5.762 18.927 1.00 91.88 96 ASN A O 1
ATOM 752 N N . THR A 1 97 ? -2.698 -4.969 17.349 1.00 93.25 97 THR A N 1
ATOM 753 C CA . THR A 1 97 ? -2.545 -3.629 17.931 1.00 93.25 97 THR A CA 1
ATOM 754 C C . THR A 1 97 ? -3.010 -2.570 16.944 1.00 93.25 97 THR A C 1
ATOM 756 O O . THR A 1 97 ? -2.918 -2.764 15.729 1.00 93.25 97 THR A O 1
ATOM 759 N N . ALA A 1 98 ? -3.489 -1.432 17.448 1.00 94.06 98 ALA A N 1
ATOM 760 C CA . ALA A 1 98 ? -3.907 -0.327 16.593 1.00 94.06 98 ALA A CA 1
ATOM 761 C C . ALA A 1 98 ? -2.725 0.225 15.777 1.00 94.06 98 ALA A C 1
ATOM 763 O O . ALA A 1 98 ? -2.853 0.477 14.582 1.00 94.06 98 ALA A O 1
ATOM 764 N N . GLU A 1 99 ? -1.538 0.336 16.378 1.00 94.44 99 GLU A N 1
ATOM 765 C CA . GLU A 1 99 ? -0.314 0.779 15.701 1.00 94.44 99 GLU A CA 1
ATOM 766 C C . GLU A 1 99 ? 0.096 -0.181 14.586 1.00 94.44 99 GLU A C 1
ATOM 768 O O . GLU A 1 99 ? 0.412 0.248 13.476 1.00 94.44 99 GLU A O 1
ATOM 773 N N . GLY A 1 100 ? 0.063 -1.485 14.864 1.00 95.69 100 GLY A N 1
ATOM 774 C CA . GLY A 1 100 ? 0.405 -2.496 13.879 1.00 95.69 100 GLY A CA 1
ATOM 775 C C . GLY A 1 100 ? -0.610 -2.529 12.738 1.00 95.69 100 GLY A C 1
ATOM 776 O O . GLY A 1 100 ? -0.215 -2.468 11.575 1.00 95.69 100 GLY A O 1
ATOM 777 N N . LEU A 1 101 ? -1.912 -2.520 13.038 1.00 96.06 101 LEU A N 1
ATOM 778 C CA . LEU A 1 101 ? -2.956 -2.471 12.013 1.00 96.06 101 LEU A CA 1
ATOM 779 C C . LEU A 1 101 ? -2.925 -1.174 11.202 1.00 96.06 101 LEU A C 1
ATOM 781 O O . LEU A 1 101 ? -3.197 -1.218 10.002 1.00 96.06 101 LEU A O 1
ATOM 785 N N . ARG A 1 102 ? -2.517 -0.046 11.798 1.00 96.94 102 ARG A N 1
ATOM 786 C CA . ARG A 1 102 ? -2.271 1.210 11.078 1.00 96.94 102 ARG A CA 1
ATOM 787 C C . ARG A 1 102 ? -1.189 1.020 10.016 1.00 96.94 102 ARG A C 1
ATOM 789 O O . ARG A 1 102 ? -1.391 1.383 8.863 1.00 96.94 102 ARG A O 1
ATOM 796 N N . GLU A 1 103 ? -0.057 0.404 10.344 1.00 96.25 103 GLU A N 1
ATOM 797 C CA . GLU A 1 103 ? 0.974 0.104 9.337 1.00 96.25 103 GLU A CA 1
ATOM 798 C C . GLU A 1 103 ? 0.453 -0.839 8.240 1.00 96.25 103 GLU A C 1
ATOM 800 O O . GLU A 1 103 ? 0.733 -0.644 7.052 1.00 96.25 103 GLU A O 1
ATOM 805 N N . ILE A 1 104 ? -0.337 -1.844 8.629 1.00 96.94 104 ILE A N 1
ATOM 806 C CA . ILE A 1 104 ? -0.911 -2.837 7.716 1.00 96.94 104 ILE A CA 1
ATOM 807 C C . ILE A 1 104 ? -1.876 -2.179 6.727 1.00 96.94 104 ILE A C 1
ATOM 809 O O . ILE A 1 104 ? -1.717 -2.365 5.519 1.00 96.94 104 ILE A O 1
ATOM 813 N N . VAL A 1 105 ? -2.835 -1.376 7.202 1.00 97.62 105 VAL A N 1
ATOM 814 C CA . VAL A 1 105 ? -3.822 -0.711 6.337 1.00 97.62 105 VAL A CA 1
ATOM 815 C C . VAL A 1 105 ? -3.150 0.288 5.397 1.00 97.62 105 VAL A C 1
ATOM 817 O O . VAL A 1 105 ? -3.487 0.335 4.213 1.00 97.62 105 VAL A O 1
ATOM 820 N N . ARG A 1 106 ? -2.129 1.023 5.867 1.00 97.38 106 ARG A N 1
ATOM 821 C CA . ARG A 1 106 ? -1.339 1.937 5.026 1.00 97.38 106 ARG A CA 1
ATOM 822 C C . ARG A 1 106 ? -0.600 1.187 3.917 1.00 97.38 106 ARG A C 1
ATOM 824 O O . ARG A 1 106 ? -0.595 1.632 2.766 1.00 97.38 106 ARG A O 1
ATOM 831 N N . ARG A 1 107 ? -0.016 0.025 4.232 1.00 96.19 107 ARG A N 1
ATOM 832 C CA . ARG A 1 107 ? 0.645 -0.841 3.245 1.00 96.19 107 ARG A CA 1
ATOM 833 C C . ARG A 1 107 ? -0.348 -1.421 2.239 1.00 96.19 107 ARG A C 1
ATOM 835 O O . ARG A 1 107 ? -0.057 -1.407 1.044 1.00 96.19 107 ARG A O 1
ATOM 842 N N . GLU A 1 108 ? -1.500 -1.903 2.696 1.00 97.56 108 GLU A N 1
ATOM 843 C CA . GLU A 1 108 ? -2.547 -2.428 1.814 1.00 97.56 108 GLU A CA 1
ATOM 844 C C . GLU A 1 108 ? -3.035 -1.332 0.857 1.00 97.56 108 GLU A C 1
ATOM 846 O O . GLU A 1 108 ? -3.082 -1.544 -0.353 1.00 97.56 108 GLU A O 1
ATOM 851 N N . ARG A 1 109 ? -3.267 -0.117 1.372 1.00 97.56 109 ARG A N 1
ATOM 852 C CA . ARG A 1 109 ? -3.627 1.065 0.577 1.00 97.56 109 ARG A CA 1
ATOM 853 C C . ARG A 1 109 ? -2.577 1.386 -0.487 1.00 97.56 109 ARG A C 1
ATOM 855 O O . ARG A 1 109 ? -2.921 1.616 -1.646 1.00 97.56 109 ARG A O 1
ATOM 862 N N . GLN A 1 110 ? -1.295 1.343 -0.129 1.00 96.25 110 GLN A N 1
ATOM 863 C CA . GLN A 1 110 ? -0.195 1.573 -1.067 1.00 96.25 110 GLN A CA 1
ATOM 864 C C . GLN A 1 110 ? -0.163 0.544 -2.210 1.00 96.25 110 GLN A C 1
ATOM 866 O O . GLN A 1 110 ? 0.124 0.913 -3.351 1.00 96.25 110 GLN A O 1
ATOM 871 N N . ILE A 1 111 ? -0.406 -0.733 -1.908 1.00 96.44 111 ILE A N 1
ATOM 872 C CA . ILE A 1 111 ? -0.398 -1.819 -2.897 1.00 96.44 111 ILE A CA 1
ATOM 873 C C . ILE A 1 111 ? -1.633 -1.712 -3.797 1.00 96.44 111 ILE A C 1
ATOM 875 O O . ILE A 1 111 ? -1.514 -1.680 -5.023 1.00 96.44 111 ILE A O 1
ATOM 879 N N . GLU A 1 112 ? -2.810 -1.599 -3.187 1.00 96.56 112 GLU A N 1
ATOM 880 C CA . GLU A 1 112 ? -4.099 -1.590 -3.871 1.00 96.56 112 GLU A CA 1
ATOM 881 C C . GLU A 1 112 ? -4.214 -0.397 -4.838 1.00 96.56 112 GLU A C 1
ATOM 883 O O . GLU A 1 112 ? -4.588 -0.582 -5.999 1.00 96.56 112 GLU A O 1
ATOM 888 N N . PHE A 1 113 ? -3.794 0.803 -4.416 1.00 96.44 113 PHE A N 1
ATOM 889 C CA . PHE A 1 113 ? -3.836 2.036 -5.220 1.00 96.44 113 PHE A CA 1
ATOM 890 C C . PHE A 1 113 ? -2.523 2.379 -5.933 1.00 96.44 113 PHE A C 1
ATOM 892 O O . PHE A 1 113 ? -2.297 3.528 -6.331 1.00 96.44 113 PHE A O 1
ATOM 899 N N . TYR A 1 114 ? -1.633 1.406 -6.125 1.00 95.19 114 TYR A N 1
ATOM 900 C CA . TYR A 1 114 ? -0.420 1.622 -6.912 1.00 95.19 114 TYR A CA 1
ATOM 901 C C . TYR A 1 114 ? -0.771 2.202 -8.299 1.00 95.19 114 TYR A C 1
ATOM 903 O O . TYR A 1 114 ? -1.682 1.703 -8.945 1.00 95.19 114 TYR A O 1
ATOM 911 N N . LEU A 1 115 ? -0.095 3.261 -8.757 1.00 93.88 115 LEU A N 1
ATOM 912 C CA . LEU A 1 115 ? -0.396 3.993 -10.008 1.00 93.88 115 LEU A CA 1
ATOM 913 C C . LEU A 1 115 ? -1.787 4.660 -10.110 1.00 93.88 115 LEU A C 1
ATOM 915 O O . LEU A 1 115 ? -2.162 5.094 -11.190 1.00 93.88 115 LEU A O 1
ATOM 919 N N . GLU A 1 116 ? -2.526 4.819 -9.010 1.00 95.00 116 GLU A N 1
ATOM 920 C CA . GLU A 1 116 ? -3.833 5.510 -8.993 1.00 95.00 116 GLU A CA 1
ATOM 921 C C . GLU A 1 116 ? -3.765 6.938 -8.417 1.00 95.00 116 GLU A C 1
ATOM 923 O O . GLU A 1 116 ? -4.765 7.484 -7.966 1.00 95.00 116 GLU A O 1
ATOM 928 N N . ASN A 1 117 ? -2.580 7.560 -8.401 1.00 91.94 117 ASN A N 1
ATOM 929 C CA . ASN A 1 117 ? -2.335 8.909 -7.859 1.00 91.94 117 ASN A CA 1
ATOM 930 C C . ASN A 1 117 ? -2.630 9.103 -6.354 1.00 91.94 117 ASN A C 1
ATOM 932 O O . ASN A 1 117 ? -2.662 10.235 -5.886 1.00 91.94 117 ASN A O 1
ATOM 936 N N . GLN A 1 118 ? -2.774 8.030 -5.571 1.00 93.62 118 GLN A N 1
ATOM 937 C CA . GLN A 1 118 ? -3.113 8.120 -4.139 1.00 93.62 118 GLN A CA 1
ATOM 938 C C . GLN A 1 118 ? -1.896 8.302 -3.220 1.00 93.62 118 GLN A C 1
ATOM 940 O O . GLN A 1 118 ? -1.905 9.139 -2.318 1.00 93.62 118 GLN A O 1
ATOM 945 N N . ARG A 1 119 ? -0.800 7.573 -3.481 1.00 93.38 119 ARG A N 1
ATOM 946 C CA . ARG A 1 119 ? 0.353 7.487 -2.562 1.00 93.38 119 ARG A CA 1
ATOM 947 C C . ARG A 1 119 ? 0.938 8.843 -2.160 1.00 93.38 119 ARG A C 1
ATOM 949 O O . ARG A 1 119 ? 1.348 9.014 -1.018 1.00 93.38 119 ARG A O 1
ATOM 956 N N . PHE A 1 120 ? 1.007 9.790 -3.093 1.00 92.12 120 PHE A N 1
ATOM 957 C CA . PHE A 1 120 ? 1.539 11.123 -2.809 1.00 92.12 120 PHE A CA 1
ATOM 958 C C . PHE A 1 120 ? 0.709 11.850 -1.740 1.00 92.12 120 PHE A C 1
ATOM 960 O O . PHE A 1 120 ? 1.270 12.414 -0.802 1.00 92.12 120 PHE A O 1
ATOM 967 N N . TRP A 1 121 ? -0.618 11.789 -1.848 1.00 92.69 121 TRP A N 1
ATOM 968 C CA . TRP A 1 121 ? -1.536 12.435 -0.911 1.00 92.69 121 TRP A CA 1
ATOM 969 C C . TRP A 1 121 ? -1.590 11.716 0.434 1.00 92.69 121 TRP A C 1
ATOM 971 O O . TRP A 1 121 ? -1.570 12.371 1.475 1.00 92.69 121 TRP A O 1
ATOM 981 N N . ASP A 1 122 ? -1.569 10.383 0.415 1.00 95.69 122 ASP A N 1
ATOM 982 C CA . ASP A 1 122 ? -1.541 9.560 1.624 1.00 95.69 122 ASP A CA 1
ATOM 983 C C . ASP A 1 122 ? -0.306 9.840 2.490 1.00 95.69 122 ASP A C 1
ATOM 985 O O . ASP A 1 122 ? -0.416 10.124 3.682 1.00 95.69 122 ASP A O 1
ATOM 989 N N . LEU A 1 123 ? 0.882 9.875 1.885 1.00 94.56 123 LEU A N 1
ATOM 990 C CA . LEU A 1 123 ? 2.107 10.187 2.621 1.00 94.56 123 LEU A CA 1
ATOM 991 C C . LEU A 1 123 ? 2.088 11.603 3.212 1.00 94.56 123 LEU A C 1
ATOM 993 O O . LEU A 1 123 ? 2.587 11.826 4.314 1.00 94.56 123 LEU A O 1
ATOM 997 N N . ARG A 1 124 ? 1.497 12.575 2.509 1.00 93.00 124 ARG A N 1
ATOM 998 C CA . ARG A 1 124 ? 1.407 13.956 2.999 1.00 93.00 124 ARG A CA 1
ATOM 999 C C . ARG A 1 124 ? 0.464 14.087 4.188 1.00 93.00 124 ARG A C 1
ATOM 1001 O O . ARG A 1 124 ? 0.853 14.703 5.179 1.00 93.00 124 ARG A O 1
ATOM 1008 N N . ARG A 1 125 ? -0.736 13.500 4.123 1.00 93.88 125 ARG A N 1
ATOM 1009 C CA . ARG A 1 125 ? -1.708 13.567 5.232 1.00 93.88 125 ARG A CA 1
ATOM 1010 C C . ARG A 1 125 ? -1.216 12.835 6.481 1.00 93.88 125 ARG A C 1
ATOM 1012 O O . ARG A 1 125 ? -1.482 13.292 7.587 1.00 93.88 125 ARG A O 1
ATOM 1019 N N . TRP A 1 126 ? -0.445 11.762 6.308 1.00 94.31 126 TRP A N 1
ATOM 1020 C CA . TRP A 1 126 ? 0.197 11.046 7.414 1.00 94.31 126 TRP A CA 1
ATOM 1021 C C . TRP A 1 126 ? 1.451 11.729 7.959 1.00 94.31 126 TRP A C 1
ATOM 1023 O O . TRP A 1 126 ? 1.938 11.320 9.005 1.00 94.31 126 TRP A O 1
ATOM 1033 N N . LYS A 1 127 ? 1.943 12.783 7.292 1.00 92.88 127 LYS A N 1
ATOM 1034 C CA . LYS A 1 127 ? 3.215 13.461 7.595 1.00 92.88 127 LYS A CA 1
ATOM 1035 C C . LYS A 1 127 ? 4.460 12.572 7.418 1.00 92.88 127 LYS A C 1
ATOM 1037 O O . LYS A 1 127 ? 5.501 12.853 8.001 1.00 92.88 127 LYS A O 1
ATOM 1042 N N . ASP A 1 128 ? 4.368 11.587 6.523 1.00 92.75 128 ASP A N 1
ATOM 1043 C CA . ASP A 1 128 ? 5.422 10.610 6.196 1.00 92.75 128 ASP A CA 1
ATOM 1044 C C . ASP A 1 128 ? 6.047 10.845 4.805 1.00 92.75 128 ASP A C 1
ATOM 1046 O O . ASP A 1 128 ? 6.823 10.038 4.294 1.00 92.75 128 ASP A O 1
ATOM 1050 N N . ALA A 1 129 ? 5.732 11.966 4.150 1.00 91.69 129 ALA A N 1
ATOM 1051 C CA . ALA A 1 129 ? 6.210 12.283 2.803 1.00 91.69 129 ALA A CA 1
ATOM 1052 C C . ALA A 1 129 ? 7.724 12.544 2.703 1.00 91.69 129 ALA A C 1
ATOM 1054 O O . ALA A 1 129 ? 8.241 12.633 1.592 1.00 91.69 129 ALA A O 1
ATOM 1055 N N . GLY A 1 130 ? 8.452 12.578 3.825 1.00 89.31 130 GLY A N 1
ATOM 1056 C CA . GLY A 1 130 ? 9.920 12.592 3.838 1.00 89.31 130 GLY A CA 1
ATOM 1057 C C . GLY A 1 130 ? 10.536 11.442 3.030 1.00 89.31 130 GLY A C 1
ATOM 1058 O O . GLY A 1 130 ? 11.528 11.658 2.338 1.00 89.31 130 GLY A O 1
ATOM 1059 N N . ILE A 1 131 ? 9.869 10.280 2.994 1.00 89.31 131 ILE A N 1
ATOM 1060 C CA . ILE A 1 131 ? 10.278 9.115 2.191 1.00 89.31 131 ILE A CA 1
ATOM 1061 C C . ILE A 1 131 ? 10.370 9.419 0.686 1.00 89.31 131 ILE A C 1
ATOM 1063 O O . ILE A 1 131 ? 11.085 8.754 -0.056 1.00 89.31 131 ILE A O 1
ATOM 1067 N N . LEU A 1 132 ? 9.656 10.439 0.196 1.00 88.25 132 LEU A N 1
ATOM 1068 C CA . LEU A 1 132 ? 9.716 10.841 -1.211 1.00 88.25 132 LEU A CA 1
ATOM 1069 C C . LEU A 1 132 ? 11.052 11.493 -1.583 1.00 88.25 132 LEU A C 1
ATOM 1071 O O . LEU A 1 132 ? 11.353 11.580 -2.772 1.00 88.25 132 LEU A O 1
ATOM 1075 N N . GLY A 1 133 ? 11.819 11.964 -0.597 1.00 87.12 133 GLY A N 1
ATOM 1076 C CA . GLY A 1 133 ? 13.166 12.503 -0.776 1.00 87.12 133 GLY A CA 1
ATOM 1077 C C . GLY A 1 133 ? 14.280 11.463 -0.632 1.00 87.12 133 GLY A C 1
ATOM 1078 O O . GLY A 1 133 ? 15.449 11.813 -0.770 1.00 87.12 133 GLY A O 1
ATOM 1079 N N . GLU A 1 134 ? 13.946 10.206 -0.332 1.00 87.69 134 GLU A N 1
ATOM 1080 C CA . GLU A 1 134 ? 14.937 9.140 -0.209 1.00 87.69 134 GLU A CA 1
ATOM 1081 C C . GLU A 1 134 ? 15.443 8.670 -1.576 1.00 87.69 134 GLU A C 1
ATOM 1083 O O . GLU A 1 134 ? 14.773 8.779 -2.611 1.00 87.69 134 GLU A O 1
ATOM 1088 N N . LYS A 1 135 ? 16.659 8.121 -1.563 1.00 87.50 135 LYS A N 1
ATOM 1089 C CA . LYS A 1 135 ? 17.296 7.524 -2.736 1.00 87.50 135 LYS A CA 1
ATOM 1090 C C . LYS A 1 135 ? 16.489 6.316 -3.205 1.00 87.50 135 LYS A C 1
ATOM 1092 O O . LYS A 1 135 ? 16.110 5.453 -2.413 1.00 87.50 135 LYS A O 1
ATOM 1097 N N . VAL A 1 136 ? 16.228 6.258 -4.507 1.00 88.38 136 VAL A N 1
ATOM 1098 C CA . VAL A 1 136 ? 15.458 5.174 -5.120 1.00 88.38 136 VAL A CA 1
ATOM 1099 C C . VAL A 1 136 ? 16.411 4.086 -5.592 1.00 88.38 136 VAL A C 1
ATOM 1101 O O . VAL A 1 136 ? 17.462 4.372 -6.160 1.00 88.38 136 VAL A O 1
ATOM 1104 N N . TRP A 1 137 ? 16.007 2.839 -5.397 1.00 90.44 137 TRP A N 1
ATOM 1105 C CA . TRP A 1 137 ? 16.749 1.665 -5.833 1.00 90.44 137 TRP A CA 1
ATOM 1106 C C . TRP A 1 137 ? 16.103 1.055 -7.075 1.00 90.44 137 TRP A C 1
ATOM 1108 O O . TRP A 1 137 ? 14.878 1.077 -7.232 1.00 90.44 137 TRP A O 1
ATOM 1118 N N . GLY A 1 138 ? 16.934 0.508 -7.951 1.00 91.50 138 GLY A N 1
ATOM 1119 C CA . GLY A 1 138 ? 16.535 -0.233 -9.140 1.00 91.50 138 GLY A CA 1
ATOM 1120 C C . GLY A 1 138 ? 17.489 -1.392 -9.395 1.00 91.50 138 GLY A C 1
ATOM 1121 O O . GLY A 1 138 ? 18.296 -1.741 -8.536 1.00 91.50 138 GLY A O 1
ATOM 1122 N N . MET A 1 139 ? 17.376 -1.988 -10.572 1.00 91.94 139 MET A N 1
ATOM 1123 C CA . MET A 1 139 ? 18.363 -2.932 -11.091 1.00 91.94 139 MET A CA 1
ATOM 1124 C C . MET A 1 139 ? 19.494 -2.189 -11.804 1.00 91.94 139 MET A C 1
ATOM 1126 O O . MET A 1 139 ? 19.340 -1.024 -12.188 1.00 91.94 139 MET A O 1
ATOM 1130 N N . ASN A 1 140 ? 20.622 -2.863 -11.997 1.00 90.88 140 ASN A N 1
ATOM 1131 C CA . ASN A 1 140 ? 21.735 -2.335 -12.769 1.00 90.88 140 ASN A CA 1
ATOM 1132 C C . ASN A 1 140 ? 21.428 -2.409 -14.275 1.00 90.88 140 ASN A C 1
ATOM 1134 O O . ASN A 1 140 ? 21.715 -3.398 -14.941 1.00 90.88 140 ASN A O 1
ATOM 1138 N N . ILE A 1 141 ? 20.841 -1.344 -14.818 1.00 87.38 141 ILE A N 1
ATOM 1139 C CA . ILE A 1 141 ? 20.439 -1.271 -16.233 1.00 87.38 141 ILE A CA 1
ATOM 1140 C C . ILE A 1 141 ? 21.621 -1.235 -17.216 1.00 87.38 141 ILE A C 1
ATOM 1142 O O . ILE A 1 141 ? 21.404 -1.363 -18.416 1.00 87.38 141 ILE A O 1
ATOM 1146 N N . GLU A 1 142 ? 22.844 -1.050 -16.717 1.00 86.69 142 GLU A N 1
ATOM 1147 C CA . GLU A 1 142 ? 24.088 -1.081 -17.498 1.00 86.69 142 GLU A CA 1
ATOM 1148 C C . GLU A 1 142 ? 24.681 -2.501 -17.575 1.00 86.69 142 GLU A C 1
ATOM 1150 O O . GLU A 1 142 ? 25.637 -2.738 -18.307 1.00 86.69 142 GLU A O 1
ATOM 1155 N N . GLY A 1 143 ? 24.130 -3.461 -16.821 1.00 86.38 143 GLY A N 1
ATOM 1156 C CA . GLY A 1 143 ? 24.569 -4.852 -16.852 1.00 86.38 143 GLY A CA 1
ATOM 1157 C C . GLY A 1 143 ? 24.182 -5.546 -18.158 1.00 86.38 143 GLY A C 1
ATOM 1158 O O . GLY A 1 143 ? 23.000 -5.693 -18.455 1.00 86.38 143 GLY A O 1
ATOM 1159 N N . GLU A 1 144 ? 25.176 -6.018 -18.914 1.00 86.88 144 GLU A N 1
ATOM 1160 C CA . GLU A 1 144 ? 24.960 -6.764 -20.166 1.00 86.88 144 GLU A CA 1
ATOM 1161 C C . GLU A 1 144 ? 24.605 -8.246 -19.944 1.00 86.88 144 GLU A C 1
ATOM 1163 O O . GLU A 1 144 ? 24.069 -8.892 -20.844 1.00 86.88 144 GLU A O 1
ATOM 1168 N N . THR A 1 145 ? 24.896 -8.793 -18.757 1.00 92.00 145 THR A N 1
ATOM 1169 C CA . THR A 1 145 ? 24.521 -10.161 -18.360 1.00 92.00 145 THR A CA 1
ATOM 1170 C C . THR A 1 145 ? 23.463 -10.144 -17.265 1.00 92.00 145 THR A C 1
ATOM 1172 O O . THR A 1 145 ? 23.350 -9.172 -16.516 1.00 92.00 145 THR A O 1
ATOM 1175 N N . ASP A 1 146 ? 22.723 -11.243 -17.121 1.00 90.25 146 ASP A N 1
ATOM 1176 C CA . ASP A 1 146 ? 21.719 -11.414 -16.067 1.00 90.25 146 ASP A CA 1
ATOM 1177 C C . ASP A 1 146 ? 22.325 -11.203 -14.672 1.00 90.25 146 ASP A C 1
ATOM 1179 O O . ASP A 1 146 ? 21.761 -10.488 -13.843 1.00 90.25 146 ASP A O 1
ATOM 1183 N N . GLU A 1 147 ? 23.512 -11.759 -14.415 1.00 92.94 147 GLU A N 1
ATOM 1184 C CA . GLU A 1 147 ? 24.206 -11.608 -13.133 1.00 92.94 147 GLU A CA 1
ATOM 1185 C C . GLU A 1 147 ? 24.567 -10.152 -12.846 1.00 92.94 147 GLU A C 1
ATOM 1187 O O . GLU A 1 147 ? 24.525 -9.730 -11.693 1.00 92.94 147 GLU A O 1
ATOM 1192 N N . ALA A 1 148 ? 24.919 -9.390 -13.884 1.00 91.44 148 ALA A N 1
ATOM 1193 C CA . ALA A 1 148 ? 25.228 -7.976 -13.760 1.00 91.44 148 ALA A CA 1
ATOM 1194 C C . ALA A 1 148 ? 23.959 -7.125 -13.623 1.00 91.44 148 ALA A C 1
ATOM 1196 O O . ALA A 1 148 ? 23.992 -6.142 -12.887 1.00 91.44 148 ALA A O 1
ATOM 1197 N N . PHE A 1 149 ? 22.862 -7.496 -14.296 1.00 90.12 149 PHE A N 1
ATOM 1198 C CA . PHE A 1 149 ? 21.585 -6.781 -14.281 1.00 90.12 149 PHE A CA 1
ATOM 1199 C C . PHE A 1 149 ? 20.841 -6.941 -12.952 1.00 90.12 149 PHE A C 1
ATOM 1201 O O . PHE A 1 149 ? 20.393 -5.949 -12.375 1.00 90.12 149 PHE A O 1
ATOM 1208 N N . PHE A 1 150 ? 20.750 -8.163 -12.412 1.00 92.50 150 PHE A N 1
ATOM 1209 C CA . PHE A 1 150 ? 20.014 -8.476 -11.175 1.00 92.50 150 PHE A CA 1
ATOM 1210 C C . PHE A 1 150 ? 20.721 -8.025 -9.882 1.00 92.50 150 PHE A C 1
ATOM 1212 O O . PHE A 1 150 ? 20.471 -8.563 -8.800 1.00 92.50 150 PHE A O 1
ATOM 1219 N N . VAL A 1 151 ? 21.582 -7.011 -9.972 1.00 93.31 151 VAL A N 1
ATOM 1220 C CA . VAL A 1 151 ? 22.220 -6.353 -8.831 1.00 93.31 151 VAL A CA 1
ATOM 1221 C C . VAL A 1 151 ? 21.403 -5.115 -8.441 1.00 93.31 151 VAL A C 1
ATOM 1223 O O . VAL A 1 151 ? 21.219 -4.225 -9.276 1.00 93.31 151 VAL A O 1
ATOM 1226 N N . PRO A 1 152 ? 20.916 -5.016 -7.187 1.00 92.38 152 PRO A N 1
ATOM 1227 C CA . PRO A 1 152 ? 20.269 -3.807 -6.694 1.00 92.38 152 PRO A CA 1
ATOM 1228 C C . PRO A 1 152 ? 21.243 -2.626 -6.681 1.00 92.38 152 PRO A C 1
ATOM 1230 O O . PRO A 1 152 ? 22.231 -2.635 -5.947 1.00 92.38 152 PRO A O 1
ATOM 1233 N N . THR A 1 153 ? 20.925 -1.589 -7.449 1.00 91.31 153 THR A N 1
ATOM 1234 C CA . THR A 1 153 ? 21.758 -0.394 -7.602 1.00 91.31 153 THR A CA 1
ATOM 1235 C C . THR A 1 153 ? 20.975 0.855 -7.222 1.00 91.31 153 THR A C 1
ATOM 1237 O O . THR A 1 153 ? 19.783 0.999 -7.514 1.00 91.31 153 THR A O 1
ATOM 1240 N N . GLU A 1 154 ? 21.656 1.779 -6.549 1.00 89.19 154 GLU A N 1
ATOM 1241 C CA . GLU A 1 154 ? 21.116 3.097 -6.248 1.00 89.19 154 GLU A CA 1
ATOM 1242 C C . GLU A 1 154 ? 21.009 3.923 -7.536 1.00 89.19 154 GLU A C 1
ATOM 1244 O O . GLU A 1 154 ? 21.986 4.120 -8.258 1.00 89.19 154 GLU A O 1
ATOM 1249 N N . LEU A 1 155 ? 19.817 4.436 -7.825 1.00 84.25 155 LEU A N 1
ATOM 1250 C CA . LEU A 1 155 ? 19.592 5.258 -9.005 1.00 84.25 155 LEU A CA 1
ATOM 1251 C C . LEU A 1 155 ? 20.042 6.694 -8.742 1.00 84.25 155 LEU A C 1
ATOM 1253 O O . LEU A 1 155 ? 19.678 7.298 -7.735 1.00 84.25 155 LEU A O 1
ATOM 1257 N N . GLN A 1 156 ? 20.726 7.302 -9.712 1.00 72.88 156 GLN A N 1
ATOM 1258 C CA . GLN A 1 156 ? 21.217 8.686 -9.611 1.00 72.88 156 GLN A CA 1
ATOM 1259 C C . GLN A 1 156 ? 20.111 9.763 -9.681 1.00 72.88 156 GLN A C 1
ATOM 1261 O O . GLN A 1 156 ? 20.400 10.958 -9.748 1.00 72.88 156 GLN A O 1
ATOM 1266 N N . ASN A 1 157 ? 18.837 9.366 -9.670 1.00 69.69 157 ASN A N 1
ATOM 1267 C CA . ASN A 1 157 ? 17.707 10.286 -9.685 1.00 69.69 157 ASN A CA 1
ATOM 1268 C C . ASN A 1 157 ? 17.442 10.826 -8.277 1.00 69.69 157 ASN A C 1
ATOM 1270 O O . ASN A 1 157 ? 16.876 10.137 -7.428 1.00 69.69 157 ASN A O 1
ATOM 1274 N N . ILE A 1 158 ? 17.788 12.092 -8.055 1.00 66.75 158 ILE A N 1
ATOM 1275 C CA . ILE A 1 158 ? 17.527 12.773 -6.787 1.00 66.75 158 ILE A CA 1
ATOM 1276 C C . ILE A 1 158 ? 16.087 13.287 -6.795 1.00 66.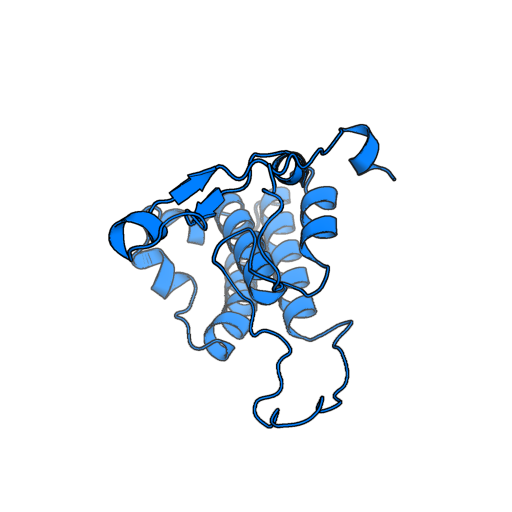75 158 ILE A C 1
ATOM 1278 O O . ILE A 1 158 ? 15.761 14.282 -7.444 1.00 66.75 158 ILE A O 1
ATOM 1282 N N . ARG A 1 159 ? 15.210 12.619 -6.046 1.00 74.62 159 ARG A N 1
ATOM 1283 C CA . ARG A 1 159 ? 13.916 13.192 -5.667 1.00 74.62 159 ARG A CA 1
ATOM 1284 C C . ARG A 1 159 ? 14.132 14.079 -4.449 1.00 74.62 159 ARG A C 1
ATOM 1286 O O . ARG A 1 159 ? 14.874 13.718 -3.544 1.00 74.62 159 ARG A O 1
ATOM 1293 N N . THR A 1 160 ? 13.505 15.250 -4.424 1.00 82.38 160 THR A N 1
ATOM 1294 C CA . THR A 1 160 ? 13.570 16.140 -3.259 1.00 82.38 160 THR A CA 1
ATOM 1295 C C . THR A 1 160 ? 12.172 16.371 -2.717 1.00 82.38 160 THR A C 1
ATOM 1297 O O . THR A 1 160 ? 11.267 16.752 -3.459 1.00 82.38 160 THR A O 1
ATOM 1300 N N . PHE A 1 161 ? 12.006 16.136 -1.415 1.00 86.12 161 PHE A N 1
ATOM 1301 C CA . PHE A 1 161 ? 10.810 16.512 -0.678 1.00 86.12 161 PHE A CA 1
ATOM 1302 C C . PHE A 1 161 ? 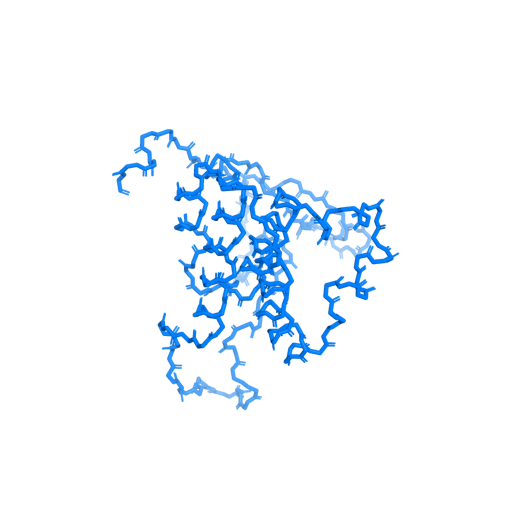11.200 17.443 0.474 1.00 86.12 161 PHE A C 1
ATOM 1304 O O . PHE A 1 161 ? 11.978 17.081 1.354 1.00 86.12 161 PHE A O 1
ATOM 1311 N N . LYS A 1 162 ? 10.700 18.676 0.441 1.00 87.56 162 LYS A N 1
ATOM 1312 C CA . LYS A 1 162 ? 10.956 19.734 1.423 1.00 87.56 162 LYS A CA 1
ATOM 1313 C C . LYS A 1 162 ? 9.759 19.861 2.352 1.00 87.56 162 LYS A C 1
ATOM 1315 O O . LYS A 1 162 ? 8.621 19.731 1.920 1.00 87.56 162 LYS A O 1
ATOM 1320 N N . GLN A 1 163 ? 9.994 20.249 3.602 1.00 85.25 163 GLN A N 1
ATOM 1321 C CA . GLN A 1 163 ? 8.920 20.413 4.588 1.00 85.25 163 GLN A CA 1
ATOM 1322 C C . GLN A 1 163 ? 7.820 21.400 4.142 1.00 85.25 163 GLN A C 1
ATOM 1324 O O . GLN A 1 163 ? 6.643 21.164 4.395 1.00 85.25 163 GLN A O 1
ATOM 1329 N N . ALA A 1 164 ? 8.170 22.460 3.403 1.00 86.88 164 ALA A N 1
ATOM 1330 C CA . ALA A 1 164 ? 7.191 23.396 2.837 1.00 86.88 164 ALA A CA 1
ATOM 1331 C C . ALA A 1 164 ? 6.185 22.726 1.875 1.00 86.88 164 ALA A C 1
ATOM 1333 O O . ALA A 1 164 ? 5.067 23.204 1.716 1.00 86.88 164 ALA A O 1
ATOM 1334 N N . GLN A 1 165 ? 6.551 21.594 1.264 1.00 86.00 165 GLN A N 1
ATOM 1335 C CA . GLN A 1 165 ? 5.695 20.851 0.338 1.00 86.00 165 GLN A CA 1
ATOM 1336 C C . GLN A 1 165 ? 4.622 20.013 1.046 1.00 86.00 165 GLN A C 1
ATOM 1338 O O . GLN A 1 165 ? 3.801 19.415 0.364 1.00 86.00 165 GLN A O 1
ATOM 1343 N N . TYR A 1 166 ? 4.565 19.982 2.384 1.00 85.81 166 TYR A N 1
ATOM 1344 C CA . TYR A 1 166 ? 3.414 19.400 3.083 1.00 85.81 166 TYR A CA 1
ATOM 1345 C C . TYR A 1 166 ? 2.137 20.238 2.913 1.00 85.81 166 TYR A C 1
ATOM 1347 O O . TYR A 1 166 ? 1.049 19.662 2.901 1.00 85.81 166 TYR A O 1
ATOM 1355 N N . LEU A 1 167 ? 2.256 21.560 2.735 1.00 76.06 167 LEU A N 1
ATOM 1356 C CA . LEU A 1 167 ? 1.136 22.514 2.777 1.00 76.06 167 LEU A CA 1
ATOM 1357 C C . LEU A 1 167 ? 0.726 23.101 1.410 1.00 76.06 167 LEU A C 1
ATOM 1359 O O . LEU A 1 167 ? -0.250 23.842 1.364 1.00 76.06 167 LEU A O 1
ATOM 1363 N N . MET A 1 168 ? 1.458 22.796 0.329 1.00 60.34 168 MET A N 1
ATOM 1364 C CA . MET A 1 168 ? 1.204 23.316 -1.032 1.00 60.34 168 MET A CA 1
ATOM 1365 C C . MET A 1 168 ? 0.320 22.419 -1.888 1.00 60.34 168 MET A C 1
ATOM 1367 O O . MET A 1 168 ? 0.611 21.201 -1.941 1.00 60.34 168 MET A O 1
#

Foldseek 3Di:
DDDPDPPDDDDLFQDDDCPPPDPPDDPDGDDDDQPLDDPLCVLLVQLLVLLVVCVVPVDPDSLVSSQVSLVVVCVVVVHDGLQVVLVPDPHSCLSVHSNSVNVVSLVSCCVVCPVVPVNCVSCLVVVNCQCQQDFDWHFQPVDPDPVRRRDIDTRPDGGDDDPVVSPD

InterPro domains:
  IPR011990 Tetratricopeptide-like helical domain superfamily [SSF48452] (7-166)
  IPR012944 RagB/SusD domain [PF07980] (10-159)

Radius of gyration: 19.85 Å; chains: 1; bounding box: 40×40×56 Å